Protein AF-A0A537TE18-F1 (afdb_monomer)

Structure (mmCIF, N/CA/C/O backbone):
data_AF-A0A537TE18-F1
#
_entry.id   AF-A0A537TE18-F1
#
loop_
_atom_site.group_PDB
_atom_site.id
_atom_site.type_symbol
_atom_site.label_atom_id
_atom_site.label_alt_id
_atom_site.label_comp_id
_atom_site.label_asym_id
_atom_site.label_entity_id
_atom_site.label_seq_id
_atom_site.pdbx_PDB_ins_code
_atom_site.Cartn_x
_atom_site.Cartn_y
_atom_site.Cartn_z
_atom_site.occupancy
_atom_site.B_iso_or_equiv
_atom_site.auth_seq_id
_atom_site.auth_comp_id
_atom_site.auth_asym_id
_atom_site.auth_atom_id
_atom_site.pdbx_PDB_model_num
ATOM 1 N N . MET A 1 1 ? -18.778 0.858 39.071 1.00 71.81 1 MET A N 1
ATOM 2 C CA . MET A 1 1 ? -19.693 1.496 38.099 1.00 71.81 1 MET A CA 1
ATOM 3 C C . MET A 1 1 ? -19.493 0.792 36.775 1.00 71.81 1 MET A C 1
ATOM 5 O O . MET A 1 1 ? -18.359 0.424 36.503 1.00 71.81 1 MET A O 1
ATOM 9 N N . ALA A 1 2 ? -20.556 0.550 36.012 1.00 86.50 2 ALA A N 1
ATOM 10 C CA . ALA A 1 2 ? -20.428 -0.020 34.673 1.00 86.50 2 ALA A CA 1
ATOM 11 C C . ALA A 1 2 ? -19.882 1.040 33.706 1.00 86.50 2 ALA A C 1
ATOM 13 O O . ALA A 1 2 ? -20.247 2.210 33.829 1.00 86.50 2 ALA A O 1
ATOM 14 N N . LEU A 1 3 ? -19.012 0.631 32.780 1.00 93.38 3 LEU A N 1
ATOM 15 C CA . LEU A 1 3 ? -18.476 1.502 31.736 1.00 93.38 3 LEU A CA 1
ATOM 16 C C . LEU A 1 3 ? -19.614 2.067 30.876 1.00 93.38 3 LEU A C 1
ATOM 18 O O . LEU A 1 3 ? -20.397 1.298 30.317 1.00 93.38 3 LEU A O 1
ATOM 22 N N . SER A 1 4 ? -19.681 3.392 30.740 1.00 94.56 4 SER A N 1
ATOM 23 C CA . SER A 1 4 ? -20.613 4.058 29.825 1.00 94.56 4 SER A CA 1
ATOM 24 C C . SER A 1 4 ? -19.916 4.539 28.552 1.00 94.56 4 SER A C 1
ATOM 26 O O . SER A 1 4 ? -18.703 4.765 28.515 1.00 94.56 4 SER A O 1
ATOM 28 N N . LEU A 1 5 ? -20.694 4.783 27.499 1.00 94.44 5 LEU A N 1
ATOM 29 C CA . LEU A 1 5 ? -20.220 5.368 26.248 1.00 94.44 5 LEU A CA 1
ATOM 30 C C . LEU A 1 5 ? -19.624 6.757 26.489 1.00 94.44 5 LEU A C 1
ATOM 32 O O . LEU A 1 5 ? -18.664 7.151 25.831 1.00 94.44 5 LEU A O 1
ATOM 36 N N . ARG A 1 6 ? -20.164 7.491 27.466 1.00 95.00 6 ARG A N 1
ATOM 37 C CA . ARG A 1 6 ? -19.676 8.818 27.842 1.00 95.00 6 ARG A CA 1
ATOM 38 C C . ARG A 1 6 ? -18.271 8.767 28.438 1.00 95.00 6 ARG A C 1
ATOM 40 O O . ARG A 1 6 ? -17.483 9.678 28.191 1.00 95.00 6 ARG A O 1
ATOM 47 N N . ASP A 1 7 ? -17.959 7.718 29.195 1.00 94.56 7 ASP A N 1
ATOM 48 C CA . ASP A 1 7 ? -16.618 7.502 29.747 1.00 94.56 7 ASP A CA 1
ATOM 49 C C . ASP A 1 7 ? -15.622 7.208 28.624 1.00 94.56 7 ASP A C 1
ATOM 51 O O . ASP A 1 7 ? -14.552 7.813 28.577 1.00 94.56 7 ASP A O 1
ATOM 55 N N . VAL A 1 8 ? -16.016 6.366 27.660 1.00 95.50 8 VAL A N 1
ATOM 56 C CA . VAL A 1 8 ? -15.198 6.067 26.475 1.00 95.50 8 VAL A CA 1
ATOM 57 C C . VAL A 1 8 ? -14.960 7.313 25.628 1.00 95.50 8 VAL A C 1
ATOM 59 O O . VAL A 1 8 ? -13.830 7.569 25.235 1.00 95.50 8 VAL A O 1
ATOM 62 N N . GLN A 1 9 ? -15.987 8.129 25.381 1.00 95.50 9 GLN A N 1
ATOM 63 C CA . GLN A 1 9 ? -15.869 9.357 24.584 1.00 95.50 9 GLN A CA 1
ATOM 64 C C . GLN A 1 9 ? -14.937 10.406 25.207 1.00 95.50 9 GLN A C 1
ATOM 66 O O . GLN A 1 9 ? -14.374 11.229 24.485 1.00 95.50 9 GLN A O 1
ATOM 71 N N . ARG A 1 10 ? -14.779 10.399 26.537 1.00 96.81 10 ARG A N 1
ATOM 72 C CA . ARG A 1 10 ? -13.860 11.297 27.254 1.00 96.81 10 ARG A CA 1
ATOM 73 C C . ARG A 1 10 ? -12.403 10.852 27.167 1.00 96.81 10 ARG A C 1
ATOM 75 O O . ARG A 1 10 ? -11.518 11.692 27.319 1.00 96.81 10 ARG A O 1
ATOM 82 N N . ASP A 1 11 ? -12.151 9.570 26.921 1.00 96.75 11 ASP A N 1
ATOM 83 C CA . ASP A 1 11 ? -10.810 9.037 26.712 1.00 96.75 11 ASP A CA 1
ATOM 84 C C . ASP A 1 11 ? -10.488 9.009 25.205 1.00 96.75 11 ASP A C 1
ATOM 86 O O . ASP A 1 11 ? -11.104 8.261 24.448 1.00 96.75 11 ASP A O 1
ATOM 90 N N . PRO A 1 12 ? -9.514 9.798 24.724 1.00 96.00 12 PRO A N 1
ATOM 91 C CA . PRO A 1 12 ? -9.234 9.888 23.293 1.00 96.00 12 PRO A CA 1
ATOM 92 C C . PRO A 1 12 ? -8.740 8.567 22.684 1.00 96.00 12 PRO A C 1
ATOM 94 O O . PRO A 1 12 ? -8.998 8.306 21.507 1.00 96.00 12 PRO A O 1
ATOM 97 N N . ILE A 1 13 ? -8.042 7.732 23.461 1.00 96.06 13 ILE A N 1
ATOM 98 C CA . ILE A 1 13 ? -7.509 6.444 23.003 1.00 96.06 13 ILE A CA 1
ATOM 99 C C . ILE A 1 13 ? -8.654 5.440 22.905 1.00 96.06 13 ILE A C 1
ATOM 101 O O . ILE A 1 13 ? -8.841 4.817 21.859 1.00 96.06 13 ILE A O 1
ATOM 105 N N . ALA A 1 14 ? -9.457 5.331 23.962 1.00 96.12 14 ALA A N 1
ATOM 106 C CA . ALA A 1 14 ? -10.591 4.420 23.990 1.00 96.12 14 ALA A CA 1
ATOM 107 C C . ALA A 1 14 ? -11.658 4.816 22.954 1.00 96.12 14 ALA A C 1
ATOM 109 O O . ALA A 1 14 ? -12.168 3.953 22.243 1.00 96.12 14 ALA A O 1
ATOM 110 N N . ASN A 1 15 ? -11.940 6.114 22.793 1.00 96.38 15 ASN A N 1
ATOM 111 C CA . ASN A 1 15 ? -12.860 6.623 21.774 1.00 96.38 15 ASN A CA 1
ATOM 112 C C . ASN A 1 15 ? -12.398 6.258 20.357 1.00 96.38 15 ASN A C 1
ATOM 114 O O . ASN A 1 15 ? -13.190 5.781 19.546 1.00 96.38 15 ASN A O 1
ATOM 118 N N . ARG A 1 16 ? -11.106 6.432 20.050 1.00 95.38 16 ARG A N 1
ATOM 119 C CA . ARG A 1 16 ? -10.545 6.011 18.758 1.00 95.38 16 ARG A CA 1
ATOM 120 C C . ARG A 1 16 ? -10.706 4.506 18.543 1.00 95.38 16 ARG A C 1
ATOM 122 O O . ARG A 1 16 ? -11.173 4.102 17.481 1.00 95.38 16 ARG A O 1
ATOM 129 N N . ALA A 1 17 ? -10.349 3.696 19.538 1.00 95.75 17 ALA A N 1
ATOM 130 C CA . ALA A 1 17 ? -10.471 2.242 19.470 1.00 95.75 17 ALA A CA 1
ATOM 131 C C . ALA A 1 17 ? -11.924 1.802 19.232 1.00 95.75 17 ALA A C 1
ATOM 133 O O . ALA A 1 17 ? -12.194 0.945 18.389 1.00 95.75 17 ALA A O 1
ATOM 134 N N . LEU A 1 18 ? -12.870 2.429 19.937 1.00 96.00 18 LEU A N 1
ATOM 135 C CA . LEU A 1 18 ? -14.291 2.148 19.796 1.00 96.00 18 LEU A CA 1
ATOM 136 C C . LEU A 1 18 ? -14.809 2.527 18.403 1.00 96.00 18 LEU A C 1
ATOM 138 O O . LEU A 1 18 ? -15.510 1.728 17.788 1.00 96.00 18 LEU A O 1
ATOM 142 N N . ASN A 1 19 ? -14.433 3.695 1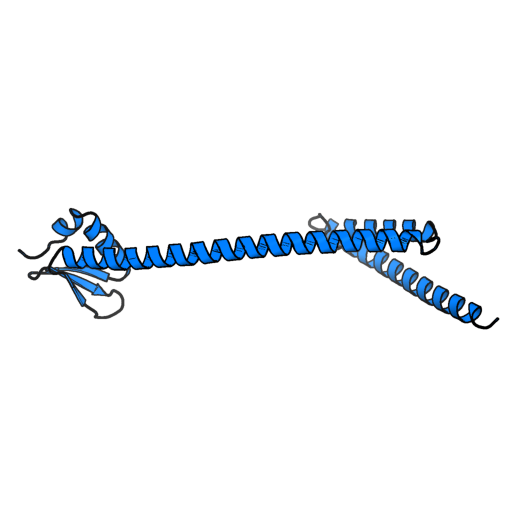7.875 1.00 95.50 19 ASN A N 1
ATOM 143 C CA . ASN A 1 19 ? -14.839 4.134 16.533 1.00 95.50 19 ASN A CA 1
ATOM 144 C C . ASN A 1 19 ? -14.406 3.146 15.441 1.00 95.50 19 ASN A C 1
ATOM 146 O O . ASN A 1 19 ? -15.156 2.873 14.506 1.00 95.50 19 ASN A O 1
ATOM 150 N N . GLU A 1 20 ? -13.222 2.560 15.589 1.00 93.19 20 GLU A N 1
ATOM 151 C CA . GLU A 1 20 ? -12.712 1.542 14.670 1.00 93.19 20 GLU A CA 1
ATOM 152 C C . GLU A 1 20 ? -13.524 0.244 14.753 1.00 93.19 20 GLU A C 1
ATOM 154 O O . GLU A 1 20 ? -13.915 -0.325 13.730 1.00 93.19 20 GLU A O 1
ATOM 159 N N . LEU A 1 21 ? -13.861 -0.198 15.969 1.00 94.44 21 LEU A N 1
ATOM 160 C CA . LEU A 1 21 ? -14.743 -1.350 16.170 1.00 94.44 21 LEU A CA 1
ATOM 161 C C . LEU A 1 21 ? -16.147 -1.102 15.597 1.00 94.44 21 LEU A C 1
ATOM 163 O O . LEU A 1 21 ? -16.745 -2.010 15.017 1.00 94.44 21 LEU A O 1
ATOM 167 N N . MET A 1 22 ? -16.660 0.127 15.679 1.00 94.75 22 MET A N 1
ATOM 168 C CA . MET A 1 22 ? -17.986 0.502 15.174 1.00 94.75 22 MET A CA 1
ATOM 169 C C . MET A 1 22 ? -18.154 0.338 13.655 1.00 94.75 22 MET A C 1
ATOM 171 O O . MET A 1 22 ? -19.285 0.302 13.153 1.00 94.75 22 MET A O 1
ATOM 175 N N . HIS A 1 23 ? -17.070 0.169 12.890 1.00 95.00 23 HIS A N 1
ATOM 176 C CA . HIS A 1 23 ? -17.180 -0.222 11.484 1.00 95.00 23 HIS A CA 1
ATOM 177 C C . HIS A 1 23 ? -17.850 -1.593 11.332 1.00 95.00 23 HIS A C 1
ATOM 179 O O . HIS A 1 23 ? -18.743 -1.751 10.495 1.00 95.00 23 HIS A O 1
ATOM 185 N N . GLN A 1 24 ? -17.502 -2.552 12.192 1.00 95.75 24 GLN A N 1
ATOM 186 C CA . GLN A 1 24 ? -17.970 -3.941 12.116 1.00 95.75 24 GLN A CA 1
ATOM 187 C C . GLN A 1 24 ? -18.973 -4.315 13.211 1.00 95.75 24 GLN A C 1
ATOM 189 O O . GLN A 1 24 ? -19.650 -5.335 13.084 1.00 95.75 24 GLN A O 1
ATOM 194 N N . TYR A 1 25 ? -19.090 -3.497 14.254 1.00 96.81 25 TYR A N 1
ATOM 195 C CA . TYR A 1 25 ? -19.934 -3.752 15.415 1.00 96.81 25 TYR A CA 1
ATOM 196 C C . TYR A 1 25 ? -20.940 -2.619 15.644 1.00 96.81 25 TYR A C 1
ATOM 198 O O . TYR A 1 25 ? -20.724 -1.475 15.250 1.00 96.81 25 TYR A O 1
ATOM 206 N N . THR A 1 26 ? -22.056 -2.945 16.284 1.00 95.94 26 THR A N 1
ATOM 207 C CA . THR A 1 26 ? -22.996 -1.991 16.883 1.00 95.94 26 THR A CA 1
ATOM 208 C C . THR A 1 26 ? -22.800 -1.986 18.392 1.00 95.94 26 THR A C 1
ATOM 210 O O . THR A 1 26 ? -22.651 -3.054 18.983 1.00 95.94 26 THR A O 1
ATOM 213 N N . VAL A 1 27 ? -22.816 -0.808 19.010 1.00 96.06 27 VAL A N 1
ATOM 214 C CA . VAL A 1 27 ? -22.563 -0.624 20.448 1.00 96.06 27 VAL A CA 1
ATOM 215 C C . VAL A 1 27 ? -23.889 -0.427 21.179 1.00 96.06 27 VAL A C 1
ATOM 217 O O . VAL A 1 27 ? -24.728 0.346 20.718 1.00 96.06 27 VAL A O 1
ATOM 220 N N . ALA A 1 28 ? -24.061 -1.089 22.320 1.00 95.06 28 ALA A N 1
ATOM 221 C CA . ALA A 1 28 ? -25.164 -0.876 23.250 1.00 95.06 28 ALA A CA 1
ATOM 222 C C . ALA A 1 28 ? -24.633 -0.734 24.684 1.00 95.06 28 ALA A C 1
ATOM 224 O O . ALA A 1 28 ? -23.661 -1.392 25.056 1.00 95.06 28 ALA A O 1
ATOM 225 N N . GLU A 1 29 ? -25.269 0.121 25.486 1.00 94.94 29 GLU A N 1
ATOM 226 C CA . GLU A 1 29 ? -25.010 0.203 26.926 1.00 94.94 29 GLU A CA 1
ATOM 227 C C . GLU A 1 29 ? -25.902 -0.801 27.662 1.00 94.94 29 GLU A C 1
ATOM 229 O O . GLU A 1 29 ? -27.128 -0.759 27.549 1.00 94.94 29 GLU A O 1
ATOM 234 N N . GLU A 1 30 ? -25.294 -1.696 28.435 1.00 92.50 30 GLU A N 1
ATOM 235 C CA . GLU A 1 30 ? -25.991 -2.647 29.297 1.00 92.50 30 GLU A CA 1
ATOM 236 C C . GLU A 1 30 ? -25.601 -2.435 30.769 1.00 92.50 30 GLU A C 1
ATOM 238 O O . GLU A 1 30 ? -24.645 -1.735 31.103 1.00 92.50 30 GLU A O 1
ATOM 243 N N . LYS A 1 31 ? -26.333 -3.077 31.691 1.00 85.88 31 LYS A N 1
ATOM 244 C CA . LYS A 1 31 ? -26.090 -2.953 33.144 1.00 85.88 31 LYS A CA 1
ATOM 245 C C . LYS A 1 31 ? -24.665 -3.343 33.560 1.00 85.88 31 LYS A C 1
ATOM 247 O O . LYS A 1 31 ? -24.204 -2.901 34.609 1.00 85.88 31 LYS A O 1
ATOM 252 N N . SER A 1 32 ? -23.998 -4.186 32.773 1.00 84.19 32 SER A N 1
ATOM 253 C CA . SER A 1 32 ? -22.649 -4.704 33.019 1.00 84.19 32 SER A CA 1
ATOM 254 C C . SER A 1 32 ? -21.532 -3.956 32.279 1.00 84.19 32 SER A C 1
ATOM 256 O O . SER A 1 32 ? -20.369 -4.294 32.490 1.00 84.19 32 SER A O 1
ATOM 258 N N . GLY A 1 33 ? -21.852 -2.974 31.429 1.00 91.62 33 GLY A N 1
ATOM 259 C CA . GLY A 1 33 ? -20.878 -2.236 30.617 1.00 91.62 33 GLY A CA 1
ATOM 260 C C . GLY A 1 33 ? -21.325 -2.081 29.165 1.00 91.62 33 GLY A C 1
ATOM 261 O O . GLY A 1 33 ? -22.515 -2.172 28.858 1.00 91.62 33 GLY A O 1
ATOM 262 N N . LEU A 1 34 ? -20.370 -1.868 28.259 1.00 95.25 34 LEU A N 1
ATOM 263 C CA . LEU A 1 34 ? -20.665 -1.772 26.830 1.00 95.25 34 LEU A CA 1
ATOM 264 C C . LEU A 1 34 ? -20.659 -3.153 26.185 1.00 95.25 34 LEU A C 1
ATOM 266 O O . LEU A 1 34 ? -19.740 -3.946 26.388 1.00 95.25 34 LEU A O 1
ATOM 270 N N . VAL A 1 35 ? -21.662 -3.412 25.353 1.00 95.94 35 VAL A N 1
ATOM 271 C CA . VAL A 1 35 ? -21.766 -4.638 24.565 1.00 95.94 35 VAL A CA 1
ATOM 272 C C . VAL A 1 35 ? -21.700 -4.290 23.089 1.00 95.94 35 VAL A C 1
ATOM 274 O O . VAL A 1 35 ? -22.482 -3.487 22.578 1.00 95.94 35 VAL A O 1
ATOM 277 N N . LEU A 1 36 ? -20.748 -4.902 22.391 1.00 96.00 36 LEU A N 1
ATOM 278 C CA . LEU A 1 36 ? -20.565 -4.752 20.956 1.00 96.00 36 LEU A 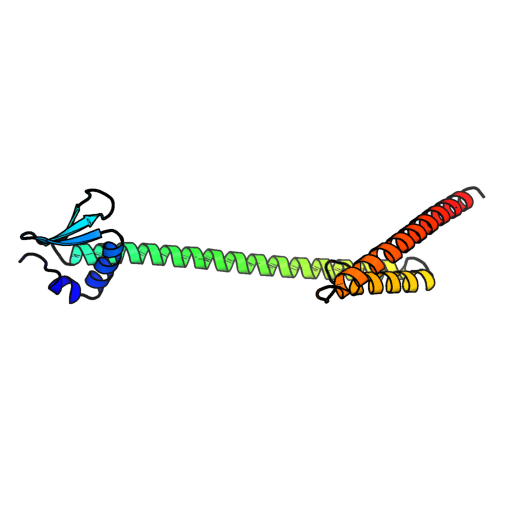CA 1
ATOM 279 C C . LEU A 1 36 ? -21.068 -6.003 20.258 1.00 96.00 36 LEU A C 1
ATOM 281 O O . LEU A 1 36 ? -20.511 -7.080 20.439 1.00 96.00 36 LEU A O 1
ATOM 285 N N . THR A 1 37 ? -22.087 -5.854 19.419 1.00 96.69 37 THR A N 1
ATOM 286 C CA . THR A 1 37 ? -22.631 -6.952 18.610 1.00 96.69 37 THR A CA 1
ATOM 287 C C . THR A 1 37 ? -22.143 -6.817 17.178 1.00 96.69 37 THR A C 1
ATOM 289 O O . THR A 1 37 ? -22.213 -5.735 16.595 1.00 96.69 37 THR A O 1
ATOM 292 N N . LYS A 1 38 ? -21.596 -7.890 16.606 1.00 96.81 38 LYS A N 1
ATOM 293 C CA . LYS A 1 38 ? -21.094 -7.868 15.230 1.00 96.81 38 LYS A CA 1
ATOM 294 C C . LYS A 1 38 ? -22.257 -7.635 14.264 1.00 96.81 38 LYS A C 1
ATOM 296 O O . LYS A 1 38 ? -23.297 -8.262 14.379 1.00 96.81 38 LYS A O 1
ATOM 301 N N . LYS A 1 39 ? -22.084 -6.762 13.270 1.00 95.38 39 LYS A N 1
ATOM 302 C CA . LYS A 1 39 ? -23.129 -6.487 12.262 1.00 95.38 39 LYS A CA 1
ATOM 303 C C . LYS A 1 39 ? -23.441 -7.706 11.389 1.00 95.38 39 LYS A C 1
ATOM 305 O O . LYS A 1 39 ? -24.547 -7.835 10.883 1.00 95.38 39 LYS A O 1
ATOM 310 N N . ALA A 1 40 ? -22.452 -8.575 11.192 1.00 93.25 40 ALA A N 1
ATOM 311 C CA . ALA A 1 40 ? -22.558 -9.799 10.407 1.00 93.25 40 ALA A CA 1
ATOM 312 C C . ALA A 1 40 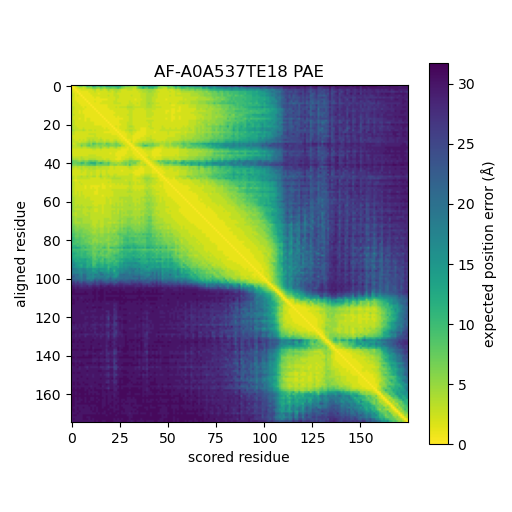? -22.353 -11.029 11.309 1.00 93.25 40 ALA A C 1
ATOM 314 O O . ALA A 1 40 ? -21.266 -11.613 11.330 1.00 93.25 40 ALA A O 1
ATOM 315 N N . GLY A 1 41 ? -23.385 -11.383 12.078 1.00 91.38 41 GLY A N 1
ATOM 316 C CA . GLY A 1 41 ? -23.436 -12.565 12.946 1.00 91.38 41 GLY A CA 1
ATOM 317 C C . GLY A 1 41 ? -23.676 -12.232 14.419 1.00 91.38 41 GLY A C 1
ATOM 318 O O . GLY A 1 41 ? -23.879 -11.080 14.776 1.00 91.38 41 GLY A O 1
ATOM 319 N N . ASP A 1 42 ? -23.585 -13.245 15.281 1.00 91.06 42 ASP A N 1
ATOM 320 C CA . ASP A 1 42 ? -24.057 -13.140 16.674 1.00 91.06 42 ASP A CA 1
ATOM 321 C C . ASP A 1 42 ? -22.925 -12.973 17.700 1.00 91.06 42 ASP A C 1
ATOM 323 O O . ASP A 1 42 ? -23.131 -13.095 18.907 1.00 91.06 42 ASP A O 1
ATOM 327 N N . MET A 1 43 ? -21.702 -12.701 17.230 1.00 95.75 43 MET A N 1
ATOM 328 C CA . MET A 1 43 ? -20.556 -12.478 18.112 1.00 95.75 43 MET A CA 1
ATOM 329 C C . MET A 1 43 ? -20.775 -11.212 18.945 1.00 95.75 43 MET A C 1
ATOM 331 O O . MET A 1 43 ? -21.003 -10.131 18.391 1.00 95.75 43 MET A O 1
ATOM 335 N N . LYS A 1 44 ? -20.633 -11.352 20.266 1.00 94.75 44 LYS A N 1
A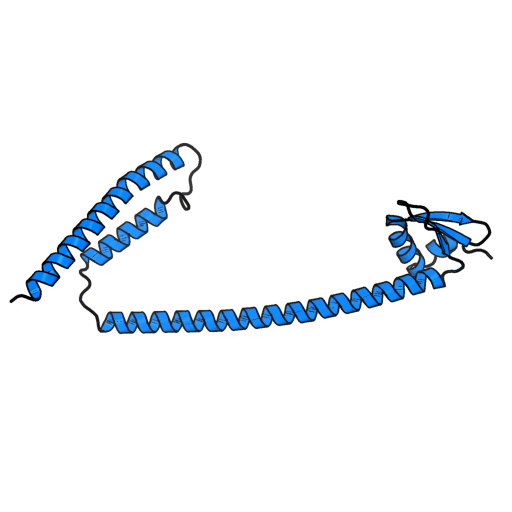TOM 336 C CA . LYS A 1 44 ? -20.701 -10.253 21.228 1.00 94.75 44 LYS A CA 1
ATOM 337 C C . LYS A 1 44 ? -19.369 -10.080 21.942 1.00 94.75 44 LYS A C 1
ATOM 339 O O . LYS A 1 44 ? -18.792 -11.053 22.419 1.00 94.75 44 LYS A O 1
ATOM 344 N N . LEU A 1 45 ? -18.909 -8.838 22.026 1.00 93.50 45 LEU A N 1
ATOM 345 C CA . LEU A 1 45 ? -17.779 -8.438 22.857 1.00 93.50 45 LEU A CA 1
ATOM 346 C C . LEU A 1 45 ? -18.315 -7.627 24.030 1.00 93.50 45 LEU A C 1
ATOM 348 O O . LEU A 1 45 ? -19.168 -6.760 23.846 1.00 93.50 45 LEU A O 1
ATOM 352 N N . PHE A 1 46 ? -17.802 -7.911 25.217 1.00 94.12 46 PHE A N 1
ATOM 353 C CA . PHE A 1 46 ? -18.155 -7.209 26.441 1.00 94.12 46 PHE A CA 1
ATOM 354 C C . PHE A 1 46 ? -16.960 -6.355 26.841 1.00 94.12 46 PHE A C 1
ATOM 356 O O . PHE A 1 46 ? -15.853 -6.876 26.942 1.00 94.12 46 PHE A O 1
ATOM 363 N N . LEU A 1 47 ? -17.184 -5.055 27.017 1.00 93.44 47 LEU A N 1
ATOM 364 C CA . LEU A 1 47 ? -16.179 -4.123 27.512 1.00 93.44 47 LEU A CA 1
ATOM 365 C C . LEU A 1 47 ? -16.556 -3.739 28.935 1.00 93.44 47 LEU A C 1
ATOM 367 O O . LEU A 1 47 ? -17.622 -3.153 29.174 1.00 93.44 47 LEU A O 1
ATOM 371 N N . HIS A 1 48 ? -15.685 -4.096 29.868 1.00 89.75 48 HIS A N 1
ATOM 372 C CA . HIS A 1 48 ? -15.920 -3.886 31.290 1.00 89.75 48 HIS A CA 1
ATOM 373 C C . HIS A 1 48 ? -15.268 -2.596 31.781 1.00 89.75 48 HIS A C 1
ATOM 375 O O . HIS A 1 48 ? -15.806 -1.947 32.681 1.00 89.75 48 HIS A O 1
ATOM 381 N N . ASP A 1 49 ? -14.165 -2.191 31.153 1.00 92.62 49 ASP A N 1
ATOM 382 C CA . ASP A 1 49 ? -13.427 -0.983 31.493 1.00 92.62 49 ASP A CA 1
ATOM 383 C C . ASP A 1 49 ? -12.772 -0.317 30.267 1.00 92.62 49 ASP A C 1
ATOM 385 O O . ASP A 1 49 ? -12.902 -0.753 29.121 1.00 92.62 49 ASP A O 1
ATOM 389 N N . LEU A 1 50 ? -12.115 0.821 30.507 1.00 94.62 50 LEU A N 1
ATOM 390 C CA . LEU A 1 50 ? -11.403 1.564 29.465 1.00 94.62 50 LEU A CA 1
ATOM 391 C C . LEU A 1 50 ? -10.119 0.860 29.012 1.00 94.62 50 LEU A C 1
ATOM 393 O O . LEU A 1 50 ? -9.647 1.122 27.903 1.00 94.62 50 LEU A O 1
ATOM 397 N N . ASP A 1 51 ? -9.537 0.008 29.854 1.00 94.31 51 ASP A N 1
ATOM 398 C CA . ASP A 1 51 ? -8.263 -0.635 29.564 1.00 94.31 51 ASP A CA 1
ATOM 399 C C . ASP A 1 51 ? -8.420 -1.695 28.473 1.00 94.31 51 ASP A C 1
ATOM 401 O O . ASP A 1 51 ? -7.530 -1.792 27.628 1.00 94.31 51 ASP A O 1
ATOM 405 N N . ASP A 1 52 ? -9.572 -2.367 28.377 1.00 92.06 52 ASP A N 1
ATOM 406 C CA . ASP A 1 52 ? -9.918 -3.253 27.252 1.00 92.06 52 ASP A CA 1
ATOM 407 C C . ASP A 1 52 ? -9.697 -2.561 25.887 1.00 92.06 52 ASP A C 1
ATOM 409 O O . ASP A 1 52 ? -9.045 -3.086 24.975 1.00 92.06 52 ASP A O 1
ATOM 413 N N . LEU A 1 53 ? -10.198 -1.329 25.748 1.00 95.06 53 LEU A N 1
ATOM 414 C CA . LEU A 1 53 ? -10.084 -0.539 24.518 1.00 95.06 53 LEU A CA 1
ATOM 415 C C . LEU A 1 53 ? -8.673 0.021 24.309 1.00 95.06 53 LEU A C 1
ATOM 417 O O . LEU A 1 53 ? -8.177 0.049 23.179 1.00 95.06 53 LEU A O 1
ATOM 421 N N . ARG A 1 54 ? -8.006 0.450 25.384 1.00 95.38 54 ARG A N 1
ATOM 422 C CA . ARG A 1 54 ? -6.623 0.946 25.315 1.00 95.38 54 ARG A CA 1
ATOM 423 C C . ARG A 1 54 ? -5.650 -0.159 24.917 1.00 95.38 54 ARG A C 1
ATOM 425 O O . ARG A 1 54 ? -4.761 0.084 24.104 1.00 95.38 54 ARG A O 1
ATOM 432 N N . GLN A 1 55 ? -5.819 -1.370 25.447 1.00 93.75 55 GLN A N 1
ATOM 433 C CA . GLN A 1 55 ? -5.002 -2.528 25.085 1.00 93.75 55 GLN A CA 1
ATOM 434 C C . GLN A 1 55 ? -5.196 -2.902 23.617 1.00 93.75 55 GLN A C 1
ATOM 436 O O . GLN A 1 55 ? -4.211 -3.134 22.912 1.00 93.75 55 GLN A O 1
ATOM 441 N N . LEU A 1 56 ? -6.441 -2.899 23.131 1.00 92.12 56 LEU A N 1
ATOM 442 C CA . LEU A 1 56 ? -6.729 -3.141 21.720 1.00 92.12 56 LEU A CA 1
ATOM 443 C C . LEU A 1 56 ? -6.014 -2.127 20.815 1.00 92.12 56 LEU A C 1
ATOM 445 O O . LEU A 1 56 ? -5.346 -2.514 19.853 1.00 92.12 56 LEU A O 1
ATOM 449 N N . ASP A 1 57 ? -6.130 -0.836 21.131 1.00 94.94 57 ASP A N 1
ATOM 450 C CA . ASP A 1 57 ? -5.461 0.229 20.382 1.00 94.94 57 ASP A CA 1
ATOM 451 C C . ASP A 1 57 ? -3.935 0.092 20.432 1.00 94.94 57 ASP A C 1
ATOM 453 O O . ASP A 1 57 ? -3.270 0.208 19.402 1.00 94.94 57 ASP A O 1
ATOM 457 N N . PHE A 1 58 ? -3.376 -0.236 21.597 1.00 95.50 58 PHE A N 1
ATOM 458 C CA . PHE A 1 58 ? -1.944 -0.456 21.767 1.00 95.50 58 PHE A CA 1
ATOM 459 C C . PHE A 1 58 ? -1.429 -1.612 20.901 1.00 95.50 58 PHE A C 1
ATOM 461 O O . PHE A 1 58 ? -0.464 -1.437 20.152 1.00 95.50 58 PHE A O 1
ATOM 468 N N . VAL A 1 59 ? -2.083 -2.777 20.949 1.00 94.44 59 VAL A N 1
ATOM 469 C CA . VAL A 1 59 ? -1.699 -3.952 20.148 1.00 94.44 59 VAL A CA 1
ATOM 470 C C . VAL A 1 59 ? -1.804 -3.645 18.656 1.00 94.44 59 VAL A C 1
ATOM 472 O O . VAL A 1 59 ? -0.883 -3.953 17.894 1.00 94.44 59 VAL A O 1
ATOM 475 N N . ARG A 1 60 ? -2.883 -2.982 18.229 1.00 93.31 60 ARG A N 1
ATOM 476 C CA . ARG A 1 60 ? -3.065 -2.569 16.832 1.00 93.31 60 ARG A CA 1
ATOM 477 C C . ARG A 1 60 ? -1.983 -1.586 16.388 1.00 93.31 60 ARG A C 1
ATOM 479 O O . ARG A 1 60 ? -1.388 -1.772 15.328 1.00 93.31 60 ARG A O 1
ATOM 486 N N . ASN A 1 61 ? -1.687 -0.570 17.194 1.00 94.62 61 ASN A N 1
ATOM 487 C CA . ASN A 1 61 ? -0.645 0.408 16.889 1.00 94.62 61 ASN A CA 1
ATOM 488 C C . ASN A 1 61 ? 0.733 -0.250 16.792 1.00 94.62 61 ASN A C 1
ATOM 490 O O . ASN A 1 61 ? 1.478 0.041 15.857 1.00 94.62 61 ASN A O 1
ATOM 494 N N . GLN A 1 62 ? 1.057 -1.199 17.676 1.00 96.69 62 GLN A N 1
ATOM 495 C CA . GLN A 1 62 ? 2.293 -1.974 17.558 1.00 96.69 62 GLN A CA 1
ATOM 496 C C . GLN A 1 62 ? 2.370 -2.755 16.243 1.00 96.69 62 GLN A C 1
ATOM 498 O O . GLN A 1 62 ? 3.424 -2.777 15.606 1.00 96.69 62 GLN A O 1
ATOM 503 N N . GLN A 1 63 ? 1.275 -3.389 15.819 1.00 96.19 63 GLN A N 1
ATOM 504 C CA . GLN A 1 63 ? 1.225 -4.104 14.542 1.00 96.19 63 GLN A CA 1
ATOM 505 C C . GLN A 1 63 ? 1.425 -3.153 13.357 1.00 96.19 63 GLN A C 1
ATOM 507 O O . GLN A 1 63 ? 2.244 -3.437 12.484 1.00 96.19 63 GLN A O 1
ATOM 512 N N . MET A 1 64 ? 0.748 -2.000 13.352 1.00 96.56 64 MET A N 1
ATOM 513 C CA . MET A 1 64 ? 0.908 -0.995 12.297 1.00 96.56 64 MET A CA 1
ATOM 514 C C . MET A 1 64 ? 2.337 -0.453 12.229 1.00 96.56 64 MET A C 1
ATOM 516 O O . MET A 1 64 ? 2.885 -0.324 11.139 1.00 96.56 64 MET A O 1
ATOM 520 N N . VAL A 1 65 ? 2.976 -0.186 13.371 1.00 97.94 65 VAL A N 1
ATOM 521 C CA . VAL A 1 65 ? 4.373 0.274 13.413 1.00 97.94 65 VAL A CA 1
ATOM 522 C C . VAL A 1 65 ? 5.320 -0.777 12.832 1.00 97.94 65 VAL A C 1
ATOM 524 O O . VAL A 1 65 ? 6.181 -0.435 12.023 1.00 97.94 65 VAL A O 1
ATOM 527 N N . ARG A 1 66 ? 5.140 -2.058 13.182 1.00 98.00 66 ARG A N 1
ATOM 528 C CA . ARG A 1 66 ? 5.939 -3.154 12.603 1.00 98.00 66 ARG A CA 1
ATOM 529 C C . ARG A 1 66 ? 5.757 -3.247 11.090 1.00 98.00 66 ARG A C 1
ATOM 531 O O . ARG A 1 66 ? 6.732 -3.455 10.374 1.00 98.00 66 ARG A O 1
ATOM 538 N N . GLU A 1 67 ? 4.533 -3.070 10.605 1.00 98.19 67 GLU A N 1
ATOM 539 C CA . GLU A 1 67 ? 4.240 -3.114 9.175 1.00 98.19 67 GLU A CA 1
ATOM 540 C C . GLU A 1 67 ? 4.832 -1.915 8.425 1.00 98.19 67 GLU A C 1
ATOM 542 O O . GLU A 1 67 ? 5.443 -2.093 7.373 1.00 98.19 67 GLU A O 1
ATOM 547 N N . ILE A 1 68 ? 4.738 -0.706 8.985 1.00 98.38 68 ILE A N 1
ATOM 548 C CA . ILE A 1 68 ? 5.382 0.491 8.427 1.00 98.38 68 ILE A CA 1
ATOM 549 C C . ILE A 1 68 ? 6.890 0.275 8.309 1.00 98.38 68 ILE A C 1
ATOM 551 O O . ILE A 1 68 ? 7.469 0.574 7.265 1.00 98.38 68 ILE A O 1
ATOM 555 N N . GLU A 1 69 ? 7.527 -0.267 9.345 1.00 98.44 69 GLU A N 1
ATOM 556 C CA . GLU A 1 69 ? 8.968 -0.513 9.322 1.00 98.44 69 GLU A CA 1
ATOM 557 C C . GLU A 1 69 ? 9.344 -1.571 8.278 1.00 98.44 69 GLU A C 1
ATOM 559 O O . GLU A 1 69 ? 10.250 -1.367 7.469 1.00 98.44 69 GLU A O 1
ATOM 564 N N . ARG A 1 70 ? 8.570 -2.659 8.196 1.00 98.38 70 ARG A N 1
ATOM 565 C CA . ARG A 1 70 ? 8.729 -3.681 7.154 1.00 98.38 70 ARG A CA 1
ATOM 566 C C . ARG A 1 70 ? 8.623 -3.084 5.747 1.00 98.38 70 ARG A C 1
ATOM 568 O O . ARG A 1 70 ? 9.423 -3.418 4.870 1.00 98.38 70 ARG A O 1
ATOM 575 N N . LEU A 1 71 ? 7.648 -2.202 5.520 1.00 98.50 71 LEU A N 1
ATOM 576 C CA . LEU A 1 71 ? 7.448 -1.535 4.234 1.00 98.50 71 LEU A CA 1
ATOM 577 C C . LEU A 1 71 ? 8.580 -0.557 3.910 1.00 98.50 71 LEU A C 1
ATOM 579 O O . LEU A 1 71 ? 9.028 -0.524 2.764 1.00 98.50 71 LEU A O 1
ATOM 583 N N . ARG A 1 72 ? 9.095 0.185 4.897 1.00 98.44 72 ARG A N 1
ATOM 584 C CA . ARG A 1 72 ? 10.254 1.076 4.722 1.00 98.44 72 ARG A CA 1
ATOM 585 C C . ARG A 1 72 ? 11.498 0.314 4.283 1.00 98.44 72 ARG A C 1
ATOM 587 O O . ARG A 1 72 ? 12.126 0.707 3.303 1.00 98.44 72 ARG A O 1
ATOM 594 N N . VAL A 1 73 ? 11.808 -0.803 4.945 1.00 98.31 73 VAL A N 1
ATOM 595 C CA . VAL A 1 73 ? 12.941 -1.673 4.577 1.00 98.31 73 VAL A CA 1
ATOM 596 C C . VAL A 1 73 ? 12.775 -2.230 3.162 1.00 98.31 73 VAL A C 1
ATOM 598 O O . VAL A 1 73 ? 13.724 -2.271 2.375 1.00 98.31 73 VAL A O 1
ATOM 601 N N . ARG A 1 74 ? 11.556 -2.637 2.793 1.00 98.12 74 ARG A N 1
ATOM 602 C CA . ARG A 1 74 ? 11.281 -3.111 1.433 1.00 98.12 74 ARG A CA 1
ATOM 603 C C . ARG A 1 74 ? 11.456 -1.998 0.397 1.00 98.12 74 ARG A C 1
ATOM 605 O O . ARG A 1 74 ? 12.035 -2.254 -0.655 1.00 98.12 74 ARG A O 1
ATOM 612 N N . SER A 1 75 ? 10.979 -0.789 0.692 1.00 98.31 75 SER A N 1
ATOM 613 C CA . SER A 1 75 ? 11.120 0.372 -0.193 1.00 98.31 75 SER A CA 1
ATOM 614 C C . SER A 1 75 ? 12.589 0.701 -0.437 1.00 98.31 75 SER A C 1
ATOM 616 O O . SER A 1 75 ? 13.009 0.766 -1.587 1.00 98.31 75 SER A O 1
ATOM 618 N N . SER A 1 76 ? 13.394 0.805 0.626 1.00 98.12 76 SER A N 1
ATOM 619 C CA . SER A 1 76 ? 14.820 1.124 0.495 1.00 98.12 76 SER A CA 1
ATOM 620 C C . SER A 1 76 ? 15.579 0.069 -0.313 1.00 98.12 76 SER A C 1
ATOM 622 O O . SER A 1 76 ? 16.433 0.409 -1.130 1.00 98.12 76 SER A O 1
ATOM 624 N N . THR A 1 77 ? 15.225 -1.208 -0.151 1.00 98.12 77 THR A N 1
ATOM 625 C CA . THR A 1 77 ? 15.802 -2.307 -0.938 1.00 98.12 77 THR A CA 1
ATOM 626 C C . THR A 1 77 ? 15.471 -2.168 -2.426 1.00 98.12 77 THR A C 1
ATOM 628 O O . THR A 1 77 ? 16.351 -2.326 -3.272 1.00 98.12 77 THR A O 1
ATOM 631 N N . ILE A 1 78 ? 14.217 -1.852 -2.762 1.00 98.25 78 ILE A N 1
ATOM 632 C CA . ILE A 1 78 ? 13.786 -1.651 -4.153 1.00 98.25 78 ILE A CA 1
ATOM 633 C C . ILE A 1 78 ? 14.510 -0.451 -4.770 1.00 98.25 78 ILE A C 1
ATOM 635 O O . ILE A 1 78 ? 14.985 -0.545 -5.902 1.00 98.25 78 ILE A O 1
ATOM 639 N N . ASP A 1 79 ? 14.651 0.646 -4.029 1.00 97.94 79 ASP A N 1
ATOM 640 C CA . ASP A 1 79 ? 15.341 1.845 -4.508 1.00 97.94 79 ASP A CA 1
ATOM 641 C C . ASP A 1 79 ? 16.825 1.570 -4.795 1.00 97.94 79 ASP A C 1
ATOM 643 O O . ASP A 1 79 ? 17.341 1.959 -5.847 1.00 97.94 79 ASP A O 1
ATOM 647 N N . GLN A 1 80 ? 17.498 0.818 -3.920 1.00 97.75 80 GLN A N 1
ATOM 648 C CA . GLN A 1 80 ? 18.882 0.382 -4.134 1.00 97.75 80 GLN A CA 1
ATOM 649 C C . GLN A 1 80 ? 19.020 -0.525 -5.363 1.00 97.75 80 GLN A C 1
ATOM 651 O O . GLN A 1 80 ? 19.925 -0.341 -6.181 1.00 97.75 80 GLN A O 1
ATOM 656 N N . GLN A 1 81 ? 18.115 -1.494 -5.524 1.00 97.75 81 GLN A N 1
ATOM 657 C CA . GLN A 1 81 ? 18.105 -2.381 -6.690 1.00 97.75 81 GLN A CA 1
ATOM 658 C C . GLN A 1 81 ? 17.875 -1.600 -7.984 1.00 97.75 81 GLN A C 1
ATOM 660 O O . GLN A 1 81 ? 18.573 -1.828 -8.974 1.00 97.75 81 GLN A O 1
ATOM 665 N N . ARG A 1 82 ? 16.944 -0.642 -7.963 1.00 98.31 82 ARG A N 1
ATOM 666 C CA . ARG A 1 82 ? 16.655 0.238 -9.094 1.00 98.31 82 ARG A CA 1
ATOM 667 C C . ARG A 1 82 ? 17.883 1.049 -9.495 1.00 98.31 82 ARG A C 1
ATOM 669 O O . ARG A 1 82 ? 18.203 1.089 -10.681 1.00 98.31 82 ARG A O 1
ATOM 676 N N . GLU A 1 83 ? 18.583 1.663 -8.543 1.00 97.94 83 GLU A N 1
ATOM 677 C CA . GLU A 1 83 ? 19.781 2.446 -8.866 1.00 97.94 83 GLU A CA 1
ATOM 678 C C . GLU A 1 83 ? 20.914 1.547 -9.383 1.00 97.94 83 GLU A C 1
ATOM 680 O O . GLU A 1 83 ? 21.552 1.867 -10.384 1.00 97.94 83 GLU A O 1
ATOM 685 N N . SER A 1 84 ? 21.096 0.359 -8.797 1.00 97.38 84 SER A N 1
ATOM 686 C CA . SER 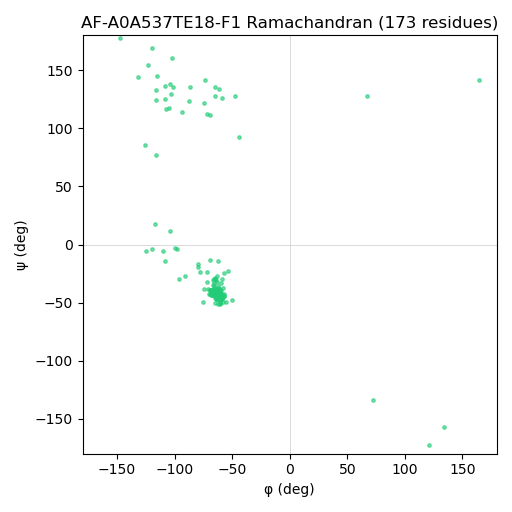A 1 84 ? 22.045 -0.643 -9.302 1.00 97.38 84 SER A CA 1
ATOM 687 C C . SER A 1 84 ? 21.743 -1.068 -10.744 1.00 97.38 84 SER A C 1
ATOM 689 O O . SER A 1 84 ? 22.659 -1.208 -11.560 1.00 97.38 84 SER A O 1
ATOM 691 N N . TRP A 1 85 ? 20.472 -1.299 -11.085 1.00 97.31 85 TRP A N 1
ATOM 692 C CA . TRP A 1 85 ? 20.076 -1.629 -12.455 1.00 97.31 85 TRP A CA 1
ATOM 693 C C . TRP A 1 85 ? 20.281 -0.465 -13.409 1.00 97.31 85 TRP A C 1
ATOM 695 O O . TRP A 1 85 ? 20.777 -0.680 -14.511 1.00 97.31 85 TRP A O 1
ATOM 705 N N . LYS A 1 86 ? 19.968 0.757 -12.982 1.00 98.12 86 LYS A N 1
ATOM 706 C CA . LYS A 1 86 ? 20.189 1.959 -13.782 1.00 98.12 86 LYS A CA 1
ATOM 707 C C . LYS A 1 86 ? 21.668 2.143 -14.119 1.00 98.12 86 LYS A C 1
ATOM 709 O O . LYS A 1 86 ? 21.995 2.345 -15.283 1.00 98.12 86 LYS A O 1
ATOM 714 N N . VAL A 1 87 ? 22.563 2.009 -13.137 1.00 97.69 87 VAL A N 1
ATOM 715 C CA . VAL A 1 87 ? 24.015 2.094 -13.369 1.00 97.69 87 VAL A CA 1
ATOM 716 C C . VAL A 1 87 ? 24.472 1.022 -14.359 1.00 97.69 87 VAL A C 1
ATOM 718 O O . VAL A 1 87 ? 25.174 1.332 -15.318 1.00 97.69 87 VAL A O 1
ATOM 721 N N . ARG A 1 88 ? 24.028 -0.228 -14.181 1.00 96.56 88 ARG A N 1
ATOM 722 C CA . ARG A 1 88 ? 24.374 -1.326 -15.098 1.00 96.56 88 ARG A CA 1
ATOM 723 C C . ARG A 1 88 ? 23.861 -1.100 -16.519 1.00 96.56 88 ARG A C 1
ATOM 725 O O . ARG A 1 88 ? 24.600 -1.357 -17.463 1.00 96.56 88 ARG A O 1
ATOM 732 N N . ALA A 1 89 ? 22.633 -0.610 -16.670 1.00 96.81 89 ALA A N 1
ATOM 733 C CA . ALA A 1 89 ? 22.057 -0.295 -17.973 1.00 96.81 89 ALA A CA 1
ATOM 734 C C . ALA A 1 89 ? 22.851 0.813 -18.678 1.00 96.81 89 ALA A C 1
ATOM 736 O O . ALA A 1 89 ? 23.252 0.633 -19.822 1.00 96.81 89 ALA A O 1
ATOM 737 N N . LEU A 1 90 ? 23.175 1.901 -17.970 1.00 96.50 90 LEU A N 1
ATOM 738 C CA . LEU A 1 90 ? 23.974 3.000 -18.522 1.00 96.50 90 LEU A CA 1
ATOM 739 C C . LEU A 1 90 ? 25.375 2.545 -18.951 1.00 96.50 90 LEU A C 1
ATOM 741 O O . LEU A 1 90 ? 25.859 2.944 -20.008 1.00 96.50 90 LEU A O 1
ATOM 745 N N . MET A 1 91 ? 26.026 1.686 -18.161 1.00 95.38 91 MET A N 1
ATOM 746 C CA . MET A 1 91 ? 27.320 1.112 -18.543 1.00 95.38 91 MET A CA 1
ATOM 747 C C . MET A 1 91 ? 27.212 0.237 -19.796 1.00 95.38 91 MET A C 1
ATOM 749 O O . MET A 1 91 ? 28.055 0.345 -20.684 1.00 95.38 91 MET A O 1
ATOM 753 N N . ALA A 1 92 ? 26.181 -0.607 -19.889 1.00 95.00 92 ALA A N 1
ATOM 754 C CA . ALA A 1 92 ? 25.953 -1.449 -21.061 1.00 95.00 92 ALA A CA 1
ATOM 755 C C . ALA A 1 92 ? 25.656 -0.612 -22.319 1.00 95.00 92 ALA A C 1
ATOM 757 O O . ALA A 1 92 ? 26.188 -0.901 -23.390 1.00 95.00 92 ALA A O 1
ATOM 758 N N . GLU A 1 93 ? 24.867 0.458 -22.189 1.00 94.44 93 GLU A N 1
ATOM 759 C CA . GLU A 1 93 ? 24.605 1.411 -23.272 1.00 94.44 93 GLU A CA 1
ATOM 760 C C . GLU A 1 93 ? 25.893 2.103 -23.737 1.00 94.44 93 GLU A C 1
ATOM 762 O O . GLU A 1 93 ? 26.154 2.169 -24.939 1.00 94.44 93 GLU A O 1
ATOM 767 N N . ALA A 1 94 ? 26.741 2.553 -22.807 1.00 92.94 94 ALA A N 1
ATOM 768 C CA . ALA A 1 94 ? 28.027 3.167 -23.135 1.00 92.94 94 ALA A CA 1
ATOM 769 C C . ALA A 1 94 ? 28.973 2.191 -23.859 1.00 92.94 94 ALA A C 1
ATOM 771 O O . ALA A 1 94 ? 29.577 2.555 -24.867 1.00 92.94 94 ALA A O 1
ATOM 772 N N . GLN A 1 95 ? 29.058 0.939 -23.398 1.00 93.25 95 GLN A N 1
ATOM 773 C CA . GLN A 1 95 ? 29.861 -0.102 -24.050 1.00 93.25 95 GLN A CA 1
ATOM 774 C C . GLN A 1 95 ? 29.359 -0.417 -25.463 1.00 93.25 95 GLN A C 1
ATOM 776 O O . GLN A 1 95 ? 30.161 -0.595 -26.379 1.00 93.25 95 GLN A O 1
ATOM 781 N N . LEU A 1 96 ? 28.039 -0.457 -25.666 1.00 91.25 96 LEU A N 1
ATOM 782 C CA . LEU A 1 96 ? 27.442 -0.667 -26.984 1.00 91.25 96 LEU A CA 1
ATOM 783 C C . LEU A 1 96 ? 27.755 0.502 -27.927 1.00 91.25 96 LEU A C 1
ATOM 785 O O . LEU A 1 96 ? 28.123 0.282 -29.084 1.00 91.25 96 LEU A O 1
ATOM 789 N N . LEU A 1 97 ? 27.668 1.742 -27.441 1.00 90.31 97 LEU A N 1
ATOM 790 C CA . LEU A 1 97 ? 28.060 2.926 -28.210 1.00 90.31 97 LEU A CA 1
ATOM 791 C C . LEU A 1 97 ? 29.548 2.897 -28.587 1.00 90.31 97 LEU A C 1
ATOM 793 O O . LEU A 1 97 ? 29.902 3.180 -29.729 1.00 90.31 97 LEU A O 1
ATOM 797 N N . GLU A 1 98 ? 30.426 2.493 -27.671 1.00 86.94 98 GLU A N 1
ATOM 798 C CA . GLU A 1 98 ? 31.857 2.371 -27.958 1.00 86.94 98 GLU A CA 1
ATOM 799 C C . GLU A 1 98 ? 32.148 1.253 -28.976 1.00 86.94 98 GLU A C 1
ATOM 801 O O . GLU A 1 98 ? 32.926 1.446 -29.914 1.00 86.94 98 GLU A O 1
ATOM 806 N N . ALA A 1 99 ? 31.500 0.093 -28.838 1.00 84.31 99 ALA A N 1
ATOM 807 C CA . ALA A 1 99 ? 31.653 -1.028 -29.762 1.00 84.31 99 ALA A CA 1
ATOM 808 C C . ALA A 1 99 ? 31.151 -0.684 -31.174 1.00 84.31 99 ALA A C 1
ATOM 810 O O . ALA A 1 99 ? 31.815 -1.001 -32.161 1.00 84.31 99 ALA A O 1
ATOM 811 N N . THR A 1 100 ? 30.015 0.010 -31.281 1.00 80.62 100 THR A N 1
ATOM 812 C CA . THR A 1 100 ? 29.478 0.477 -32.570 1.00 80.62 100 THR A CA 1
ATOM 813 C C . THR A 1 100 ? 30.367 1.543 -33.210 1.00 80.62 100 THR A C 1
ATOM 815 O O . THR A 1 100 ? 30.616 1.469 -34.413 1.00 80.62 100 THR A O 1
ATOM 818 N N . ALA A 1 101 ? 30.929 2.472 -32.430 1.00 77.94 101 ALA A N 1
ATOM 819 C CA . ALA A 1 101 ? 31.893 3.453 -32.933 1.00 77.94 101 ALA A CA 1
ATOM 820 C C . ALA A 1 101 ? 33.182 2.789 -33.458 1.00 77.94 101 ALA A C 1
ATOM 822 O O . ALA A 1 101 ? 33.660 3.126 -34.542 1.00 77.94 101 ALA A O 1
ATOM 823 N N . LYS A 1 102 ? 33.721 1.792 -32.741 1.00 74.56 102 LYS A N 1
ATOM 824 C CA . LYS A 1 102 ? 34.900 1.022 -33.184 1.00 74.56 102 LYS A CA 1
ATOM 825 C C . LYS A 1 102 ? 34.616 0.179 -34.431 1.00 74.56 102 LYS A C 1
ATOM 827 O O . LYS A 1 102 ? 35.450 0.133 -35.331 1.00 74.56 102 LYS A O 1
ATOM 832 N N . ALA A 1 103 ? 33.437 -0.439 -34.521 1.00 66.06 103 ALA A N 1
ATOM 833 C CA . ALA A 1 103 ? 33.010 -1.169 -35.715 1.00 66.06 103 ALA A CA 1
ATOM 834 C C . ALA A 1 103 ? 32.822 -0.238 -36.929 1.00 66.06 103 ALA A C 1
ATOM 836 O O . ALA A 1 103 ? 33.205 -0.601 -38.040 1.00 66.06 103 ALA A O 1
ATOM 837 N N . SER A 1 104 ? 32.313 0.982 -36.719 1.00 58.34 104 SER A N 1
ATOM 838 C CA . SER A 1 104 ? 32.160 1.996 -37.772 1.00 58.34 104 SER A CA 1
ATOM 839 C C . SER A 1 104 ? 33.498 2.495 -38.328 1.00 58.34 104 SER A C 1
ATOM 841 O O . SER A 1 104 ? 33.553 2.865 -39.497 1.00 58.34 104 SER A O 1
ATOM 843 N N . ASN A 1 105 ? 34.571 2.499 -37.531 1.00 54.75 105 ASN A N 1
ATOM 844 C CA . ASN A 1 105 ? 35.903 2.905 -37.996 1.00 54.75 105 ASN A CA 1
ATOM 845 C C . ASN A 1 105 ? 36.641 1.812 -38.790 1.00 54.75 105 ASN A C 1
ATOM 847 O O . ASN A 1 105 ? 37.544 2.141 -39.552 1.00 54.75 105 ASN A O 1
ATOM 851 N N . ASN A 1 106 ? 36.250 0.539 -38.657 1.00 52.25 106 ASN A N 1
ATOM 852 C CA . ASN A 1 106 ? 36.903 -0.588 -39.342 1.00 52.25 106 ASN A CA 1
ATOM 853 C C . ASN A 1 106 ? 36.057 -1.235 -40.455 1.00 52.25 106 ASN A C 1
ATOM 855 O O . ASN A 1 106 ? 36.550 -2.118 -41.155 1.00 52.25 106 ASN A O 1
ATOM 859 N N . GLY A 1 107 ? 34.798 -0.830 -40.637 1.00 50.44 107 GLY A N 1
ATOM 860 C CA . GLY A 1 107 ? 33.850 -1.520 -41.509 1.00 50.44 107 GLY A CA 1
ATOM 861 C C . GLY A 1 107 ? 33.206 -0.618 -42.551 1.00 50.44 107 GLY A C 1
ATOM 862 O O . GLY A 1 107 ? 32.085 -0.180 -42.344 1.00 50.44 107 GLY A O 1
ATOM 863 N N . GLY A 1 108 ? 33.892 -0.442 -43.683 1.00 49.78 108 GLY A N 1
ATOM 864 C CA . GLY A 1 108 ? 33.286 -0.264 -45.005 1.00 49.78 108 GLY A CA 1
ATOM 865 C C . GLY A 1 108 ? 32.493 1.023 -45.247 1.00 49.78 108 GLY A C 1
ATOM 866 O O . GLY A 1 108 ? 31.543 1.352 -44.551 1.00 49.78 108 GLY A O 1
ATOM 867 N N . CYS A 1 109 ? 32.839 1.706 -46.334 1.00 49.69 109 CYS A N 1
ATOM 868 C CA . CYS A 1 109 ? 32.012 2.712 -46.993 1.00 49.69 109 CYS A CA 1
ATOM 869 C C . CYS A 1 109 ? 30.544 2.237 -47.107 1.00 49.69 109 CYS A C 1
ATOM 871 O O . CYS A 1 109 ? 30.175 1.545 -48.056 1.00 49.69 109 CYS A O 1
ATOM 873 N N . GLN A 1 110 ? 29.693 2.575 -46.132 1.00 55.53 110 GLN A N 1
ATOM 874 C CA . GLN A 1 110 ? 28.251 2.494 -46.311 1.00 55.53 110 GLN A CA 1
ATOM 875 C C . GLN A 1 110 ? 27.909 3.584 -47.314 1.00 55.53 110 GLN A C 1
ATOM 877 O O . GLN A 1 110 ? 28.069 4.773 -47.027 1.00 55.53 110 GLN A O 1
ATOM 882 N N . ASN A 1 111 ? 27.501 3.169 -48.515 1.00 62.94 111 ASN A N 1
ATOM 883 C CA . ASN A 1 111 ? 27.135 4.086 -49.582 1.00 62.94 111 ASN A CA 1
ATOM 884 C C . ASN A 1 111 ? 26.189 5.152 -49.020 1.00 62.94 111 ASN A C 1
ATOM 886 O O . ASN A 1 111 ? 25.170 4.836 -48.410 1.00 62.94 111 ASN A O 1
ATOM 890 N N . VAL A 1 112 ? 26.509 6.429 -49.234 1.00 62.94 112 VAL A N 1
ATOM 891 C CA . VAL A 1 112 ? 25.723 7.580 -48.747 1.00 62.94 112 VAL A CA 1
ATOM 892 C C . VAL A 1 112 ? 24.243 7.484 -49.172 1.00 62.94 112 VAL A C 1
ATOM 894 O O . VAL A 1 112 ? 23.358 8.052 -48.532 1.00 62.94 112 VAL A O 1
ATOM 897 N N . SER A 1 113 ? 23.942 6.736 -50.240 1.00 68.88 113 SER A N 1
ATOM 898 C CA . SER A 1 113 ? 22.583 6.364 -50.650 1.00 68.88 113 SER A CA 1
ATOM 899 C C . SER A 1 113 ? 21.822 5.556 -49.595 1.00 68.88 113 SER A C 1
ATOM 901 O O . SER A 1 113 ? 20.660 5.861 -49.344 1.00 68.88 113 SER A O 1
ATOM 903 N N . ASP A 1 114 ? 22.465 4.590 -48.940 1.00 74.00 114 ASP A N 1
ATOM 904 C CA . ASP A 1 114 ? 21.838 3.696 -47.962 1.00 74.00 114 ASP A CA 1
ATOM 905 C C . ASP A 1 114 ? 21.500 4.446 -46.673 1.00 74.00 114 ASP A C 1
ATOM 907 O O . ASP A 1 114 ? 20.418 4.274 -46.115 1.00 74.00 114 ASP A O 1
ATOM 911 N N . LEU A 1 115 ? 22.379 5.357 -46.245 1.00 76.50 115 LEU A N 1
ATOM 912 C CA . LEU A 1 115 ? 22.131 6.226 -45.092 1.00 76.50 115 LEU A CA 1
ATOM 913 C C . LEU A 1 115 ? 20.985 7.211 -45.355 1.00 76.50 115 LEU A C 1
ATOM 915 O O . LEU A 1 115 ? 20.136 7.422 -44.482 1.00 76.50 115 LEU A O 1
ATOM 919 N N . ARG A 1 116 ? 20.918 7.793 -46.562 1.00 81.81 116 ARG A N 1
ATOM 920 C CA . ARG A 1 116 ? 19.809 8.676 -46.966 1.00 81.81 116 ARG A CA 1
ATOM 921 C C . ARG A 1 116 ? 18.486 7.916 -47.039 1.00 81.81 116 ARG A C 1
ATOM 923 O O . ARG A 1 116 ? 17.485 8.399 -46.513 1.00 81.81 116 ARG A O 1
ATOM 930 N N . TYR A 1 117 ? 18.495 6.717 -47.617 1.00 86.19 117 TYR A N 1
ATOM 931 C CA . TYR A 1 117 ? 17.323 5.848 -47.693 1.00 86.19 117 TYR A CA 1
ATOM 932 C C . TYR A 1 117 ? 16.836 5.415 -46.301 1.00 86.19 117 TYR A C 1
ATOM 934 O O . TYR A 1 117 ? 15.659 5.581 -45.982 1.00 86.19 117 TYR A O 1
ATOM 942 N N . ALA A 1 118 ? 17.738 4.966 -45.424 1.00 83.12 118 ALA A N 1
ATOM 943 C CA . ALA A 1 118 ? 17.404 4.594 -44.049 1.00 83.12 118 ALA A CA 1
ATOM 944 C C . ALA A 1 118 ? 16.846 5.781 -43.245 1.00 83.12 118 ALA A C 1
ATOM 946 O O . ALA A 1 118 ? 15.882 5.631 -42.488 1.00 83.12 118 ALA A O 1
ATOM 947 N N . SER A 1 119 ? 17.406 6.978 -43.444 1.00 85.06 119 SER A N 1
ATOM 948 C CA . SER A 1 119 ? 16.924 8.209 -42.808 1.00 85.06 119 SER A CA 1
ATOM 949 C C . SER A 1 119 ? 15.512 8.579 -43.272 1.00 85.06 119 SER A C 1
ATOM 951 O O . SER A 1 119 ? 14.660 8.902 -42.441 1.00 85.06 119 SER A O 1
ATOM 953 N N . LEU A 1 120 ? 15.234 8.474 -44.576 1.00 86.88 120 LEU A N 1
ATOM 954 C CA . LEU A 1 120 ? 13.905 8.715 -45.140 1.00 86.88 120 LEU A CA 1
ATOM 955 C C . LEU A 1 120 ? 12.881 7.692 -44.627 1.00 86.88 120 LEU A C 1
ATOM 957 O O . LEU A 1 120 ? 11.815 8.078 -44.146 1.00 86.88 120 LEU A O 1
ATOM 961 N N . LYS A 1 121 ? 13.228 6.400 -44.643 1.00 89.00 121 LYS A N 1
ATOM 962 C CA . LYS A 1 121 ? 12.383 5.322 -44.112 1.00 89.00 121 LYS A CA 1
ATOM 963 C C . LYS A 1 121 ? 12.031 5.557 -42.640 1.00 89.00 121 LYS A C 1
ATOM 965 O O . LYS A 1 121 ? 10.867 5.456 -42.251 1.00 89.00 121 LYS A O 1
ATOM 970 N N . ARG A 1 122 ? 13.016 5.949 -41.824 1.00 88.56 122 ARG A N 1
ATOM 971 C CA . ARG A 1 122 ? 12.813 6.277 -40.403 1.00 88.56 122 ARG A CA 1
ATOM 972 C C . ARG A 1 122 ? 11.906 7.493 -40.207 1.00 88.56 122 ARG A C 1
ATOM 974 O O . ARG A 1 122 ? 11.065 7.484 -39.307 1.00 88.56 122 ARG A O 1
ATOM 981 N N . TYR A 1 123 ? 12.065 8.534 -41.026 1.00 86.69 123 TYR A N 1
ATOM 982 C CA . TYR A 1 123 ? 11.209 9.721 -40.981 1.00 86.69 123 TYR A CA 1
ATOM 983 C C . TYR A 1 123 ? 9.743 9.377 -41.281 1.00 86.69 123 TYR A C 1
ATOM 985 O O . TYR A 1 123 ? 8.853 9.794 -40.536 1.00 86.69 123 TYR A O 1
ATOM 993 N N . LEU A 1 124 ? 9.500 8.577 -42.324 1.00 86.69 124 LEU A N 1
ATOM 994 C CA . LEU A 1 124 ? 8.159 8.143 -42.721 1.00 86.69 124 LEU A CA 1
ATOM 995 C C . LEU A 1 124 ? 7.491 7.291 -41.636 1.00 86.69 124 LEU A C 1
ATOM 997 O O . LEU A 1 124 ? 6.362 7.591 -41.250 1.00 86.69 124 LEU A O 1
ATOM 1001 N N . ALA A 1 125 ? 8.210 6.320 -41.060 1.00 85.94 125 ALA A N 1
ATOM 1002 C CA . ALA A 1 125 ? 7.714 5.539 -39.926 1.00 85.94 125 ALA A CA 1
ATOM 1003 C C . ALA A 1 125 ? 7.303 6.447 -38.758 1.00 85.94 125 ALA A C 1
ATOM 1005 O O . ALA A 1 125 ? 6.182 6.380 -38.271 1.00 85.94 125 ALA A O 1
ATOM 1006 N N . LYS A 1 126 ? 8.153 7.392 -38.354 1.00 84.50 126 LYS A N 1
ATOM 1007 C CA . LYS A 1 126 ? 7.835 8.275 -37.223 1.00 84.50 126 LYS A CA 1
ATOM 1008 C C . LYS A 1 126 ? 6.604 9.165 -37.461 1.00 84.50 126 LYS A C 1
ATOM 1010 O O . LYS A 1 126 ? 5.921 9.516 -36.504 1.00 84.50 126 LYS A O 1
ATOM 1015 N N . ARG A 1 127 ? 6.347 9.587 -38.703 1.00 79.88 127 ARG A N 1
ATOM 1016 C CA . ARG A 1 127 ? 5.279 10.550 -39.036 1.00 79.88 127 ARG A CA 1
ATOM 1017 C C . ARG A 1 127 ? 3.933 9.912 -39.365 1.00 79.88 127 ARG A C 1
ATOM 1019 O O . ARG A 1 127 ? 2.912 10.577 -39.189 1.00 79.88 127 ARG A O 1
ATOM 1026 N N . PHE A 1 128 ? 3.938 8.680 -39.863 1.00 78.12 128 PHE A N 1
ATOM 1027 C CA . PHE A 1 128 ? 2.750 8.047 -40.436 1.00 78.12 128 PHE A CA 1
ATOM 1028 C C . PHE A 1 128 ? 2.400 6.695 -39.802 1.00 78.12 128 PHE A C 1
ATOM 1030 O O . PHE A 1 128 ? 1.338 6.163 -40.107 1.00 78.12 128 PHE A O 1
ATOM 1037 N N . HIS A 1 129 ? 3.226 6.158 -38.894 1.00 81.31 129 HIS A N 1
ATOM 1038 C CA . HIS A 1 129 ? 2.919 4.894 -38.224 1.00 81.31 129 HIS A CA 1
ATOM 1039 C C . HIS A 1 129 ? 1.616 4.993 -37.407 1.00 81.31 129 HIS A C 1
ATOM 1041 O O . HIS A 1 129 ? 1.449 5.957 -36.649 1.00 81.31 129 HIS A O 1
ATOM 1047 N N . PRO A 1 130 ? 0.713 4.001 -37.511 1.00 72.81 130 PRO A N 1
ATOM 1048 C CA . PRO A 1 130 ? -0.616 4.043 -36.894 1.00 72.81 130 PRO A CA 1
ATOM 1049 C C . PRO A 1 130 ? -0.587 4.206 -35.367 1.00 72.81 130 PRO A C 1
ATOM 1051 O O . PRO A 1 130 ? -1.482 4.845 -34.811 1.00 72.81 130 PRO A O 1
ATOM 1054 N N . ASP A 1 131 ? 0.467 3.712 -34.711 1.00 73.94 131 ASP A N 1
ATOM 1055 C CA . ASP A 1 131 ? 0.647 3.821 -33.253 1.00 73.94 131 ASP A CA 1
ATOM 1056 C C . ASP A 1 131 ? 1.176 5.188 -32.785 1.00 73.94 131 ASP A C 1
ATOM 1058 O O . ASP A 1 131 ? 1.081 5.515 -31.604 1.00 73.94 131 ASP A O 1
ATOM 1062 N N . TYR A 1 132 ? 1.728 6.000 -33.695 1.00 65.62 132 TYR A N 1
ATOM 1063 C CA . TYR A 1 132 ? 2.376 7.277 -33.365 1.00 65.62 132 TYR A CA 1
ATOM 1064 C C . TYR A 1 132 ? 1.730 8.495 -34.033 1.00 65.62 132 TYR A C 1
ATOM 1066 O O . TYR A 1 132 ? 2.159 9.617 -33.766 1.00 65.62 132 TYR A O 1
ATOM 1074 N N . ALA A 1 133 ? 0.728 8.310 -34.896 1.00 57.97 133 ALA A N 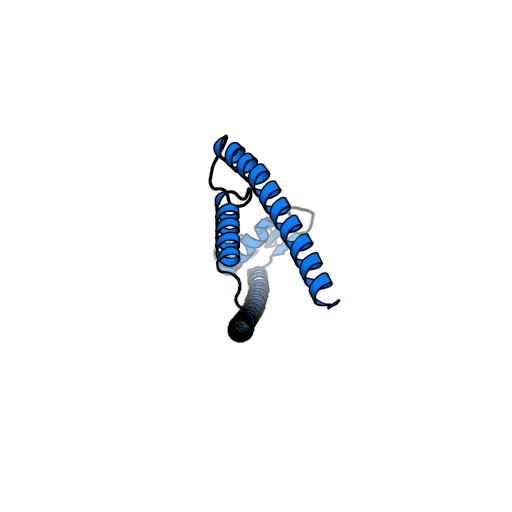1
ATOM 1075 C CA . ALA A 1 133 ? 0.114 9.392 -35.657 1.00 57.97 133 ALA A CA 1
ATOM 1076 C C . ALA A 1 133 ? -0.757 10.300 -34.757 1.00 57.97 133 ALA A C 1
ATOM 1078 O O . ALA A 1 133 ? -1.817 9.864 -34.299 1.00 57.97 133 ALA A O 1
ATOM 1079 N N . PRO A 1 134 ? -0.377 11.574 -34.526 1.00 60.91 134 PRO A N 1
ATOM 1080 C CA . PRO A 1 134 ? -1.283 12.545 -33.933 1.00 60.91 134 PRO A CA 1
ATOM 1081 C C . PRO A 1 134 ? -2.316 12.958 -34.990 1.00 60.91 134 PRO A C 1
ATOM 1083 O O . PRO A 1 134 ? -1.952 13.421 -36.069 1.00 60.91 134 PRO A O 1
ATOM 1086 N N . GLY A 1 135 ? -3.596 12.753 -34.685 1.00 62.25 135 GLY A N 1
ATOM 1087 C CA . GLY A 1 135 ? -4.732 13.093 -35.545 1.00 62.25 135 GLY A CA 1
ATOM 1088 C C . GLY A 1 135 ? -6.006 12.381 -35.076 1.00 62.25 135 GLY A C 1
ATOM 1089 O O . GLY A 1 135 ? -5.950 11.234 -34.629 1.00 62.25 135 GLY A O 1
ATOM 1090 N N . GLN A 1 136 ? -7.157 13.053 -35.145 1.00 72.62 136 GLN A N 1
ATOM 1091 C CA . GLN A 1 136 ? -8.470 12.485 -34.803 1.00 72.62 136 GLN A CA 1
ATOM 1092 C C . GLN A 1 136 ? -9.363 12.433 -36.053 1.00 72.62 136 GLN A C 1
ATOM 1094 O O . GLN A 1 136 ? -9.296 13.305 -36.915 1.00 72.62 136 GLN A O 1
ATOM 1099 N N . GLY A 1 137 ? -10.202 11.399 -36.170 1.00 76.75 137 GLY A N 1
ATOM 1100 C CA . GLY A 1 137 ? -11.155 11.265 -37.278 1.00 76.75 137 GLY A CA 1
ATOM 1101 C C . GLY A 1 137 ? -10.513 10.906 -38.625 1.00 76.75 137 GLY A C 1
ATOM 1102 O O . GLY A 1 137 ? -9.690 9.994 -38.709 1.00 76.75 137 GLY A O 1
ATOM 1103 N N . ILE A 1 138 ? -10.918 11.601 -39.693 1.00 79.88 138 ILE A N 1
ATOM 1104 C CA . ILE A 1 138 ? -10.584 11.257 -41.087 1.00 79.88 138 ILE A CA 1
ATOM 1105 C C . ILE A 1 138 ? -9.089 11.366 -41.411 1.00 79.88 138 ILE A C 1
ATOM 1107 O O . ILE A 1 138 ? -8.567 10.594 -42.211 1.00 79.88 138 ILE A O 1
ATOM 1111 N N . GLU A 1 139 ? -8.371 12.262 -40.735 1.00 80.06 139 GLU A N 1
ATOM 1112 C CA . GLU A 1 139 ? -6.927 12.427 -40.908 1.00 80.06 139 GLU A CA 1
ATOM 1113 C C . GLU A 1 139 ? -6.161 11.154 -40.522 1.00 80.06 139 GLU A C 1
ATOM 1115 O O . GLU A 1 139 ? -5.214 10.761 -41.203 1.00 80.06 139 GLU A O 1
ATOM 1120 N N . LYS A 1 140 ? -6.607 10.462 -39.465 1.00 81.75 140 LYS A N 1
ATOM 1121 C CA . LYS A 1 140 ? -6.011 9.193 -39.036 1.00 81.75 140 LYS A CA 1
ATOM 1122 C C . LYS A 1 140 ? -6.209 8.104 -40.090 1.00 81.75 140 LYS A C 1
ATOM 1124 O O . LYS A 1 140 ? -5.292 7.327 -40.336 1.00 81.75 140 LYS A O 1
ATOM 1129 N N . ILE A 1 141 ? -7.380 8.079 -40.729 1.00 82.56 141 ILE A N 1
ATOM 1130 C CA . ILE A 1 141 ? -7.700 7.128 -41.801 1.00 82.56 141 ILE A CA 1
ATOM 1131 C C . ILE A 1 141 ? -6.792 7.388 -43.005 1.00 82.56 141 ILE A C 1
ATOM 1133 O O . ILE A 1 141 ? -6.111 6.476 -43.460 1.00 82.56 141 ILE A O 1
ATOM 1137 N N . ILE A 1 142 ? -6.700 8.641 -43.458 1.00 82.31 142 ILE A N 1
ATOM 1138 C CA . ILE A 1 142 ? -5.865 9.018 -44.607 1.00 82.31 142 ILE A CA 1
ATOM 1139 C C . ILE A 1 142 ? -4.384 8.706 -44.338 1.00 82.31 142 ILE A C 1
ATOM 1141 O O . ILE A 1 142 ? -3.724 8.099 -45.177 1.00 82.31 142 ILE A O 1
ATOM 1145 N N . ARG A 1 143 ? -3.854 9.058 -43.157 1.00 82.88 143 ARG A N 1
ATOM 1146 C CA . ARG A 1 143 ? -2.457 8.760 -42.785 1.00 82.88 143 ARG A CA 1
ATOM 1147 C C . ARG A 1 143 ? -2.174 7.258 -42.742 1.00 82.88 143 ARG A C 1
ATOM 1149 O O . ARG A 1 143 ? -1.104 6.842 -43.172 1.00 82.88 143 ARG A O 1
ATOM 1156 N N . ASN A 1 144 ? -3.122 6.464 -42.249 1.00 84.44 144 ASN A N 1
ATOM 1157 C CA . ASN A 1 144 ? -3.001 5.012 -42.186 1.00 84.44 144 ASN A CA 1
ATOM 1158 C C . ASN A 1 144 ? -2.980 4.372 -43.582 1.00 84.44 144 ASN A C 1
ATOM 1160 O O . ASN A 1 144 ? -2.156 3.498 -43.834 1.00 84.44 144 ASN A O 1
ATOM 1164 N N . GLU A 1 145 ? -3.841 4.823 -44.495 1.00 87.19 145 GLU A N 1
ATOM 1165 C CA . GLU A 1 145 ? -3.847 4.319 -45.874 1.00 87.19 145 GLU A CA 1
ATOM 1166 C C . GLU A 1 145 ? -2.572 4.721 -46.630 1.00 87.19 145 GLU A C 1
ATOM 1168 O O . GLU A 1 145 ? -1.938 3.872 -47.252 1.00 87.19 145 GLU A O 1
ATOM 1173 N N . ILE A 1 146 ? -2.110 5.969 -46.474 1.00 85.56 146 ILE A N 1
ATOM 1174 C CA . ILE A 1 146 ? -0.817 6.418 -47.021 1.00 85.56 146 ILE A CA 1
ATOM 1175 C C . ILE A 1 146 ? 0.336 5.567 -46.472 1.00 85.56 146 ILE A C 1
ATOM 1177 O O . ILE A 1 146 ? 1.240 5.193 -47.218 1.00 85.56 146 ILE A O 1
ATOM 1181 N N . PHE A 1 147 ? 0.320 5.252 -45.173 1.00 88.38 147 PHE A N 1
ATOM 1182 C CA . PHE A 1 147 ? 1.357 4.429 -44.560 1.00 88.38 147 PHE A CA 1
ATOM 1183 C C . PHE A 1 147 ? 1.388 3.021 -45.153 1.00 88.38 147 PHE A C 1
ATOM 1185 O O . PHE A 1 147 ? 2.464 2.565 -45.520 1.00 88.38 147 PHE A O 1
ATOM 1192 N N . LYS A 1 148 ? 0.239 2.349 -45.293 1.00 88.19 148 LYS A N 1
ATOM 1193 C CA . LYS A 1 148 ? 0.170 0.994 -45.867 1.00 88.19 148 LYS A CA 1
ATOM 1194 C C . LYS A 1 148 ? 0.720 0.940 -47.292 1.00 88.19 148 LYS A C 1
ATOM 1196 O O . LYS A 1 148 ? 1.538 0.071 -47.580 1.00 88.19 148 LYS A O 1
ATOM 1201 N N . GLU A 1 149 ? 0.305 1.879 -48.141 1.00 89.75 149 GLU A N 1
ATOM 1202 C CA . GLU A 1 149 ? 0.721 1.939 -49.546 1.00 89.75 149 GLU A CA 1
ATOM 1203 C C . GLU A 1 149 ? 2.240 2.144 -49.665 1.00 89.75 149 GLU A C 1
ATOM 1205 O O . GLU A 1 149 ? 2.947 1.368 -50.307 1.00 89.75 149 GLU A O 1
ATOM 1210 N N . ILE A 1 150 ? 2.770 3.154 -48.965 1.00 88.31 150 ILE A N 1
ATOM 1211 C CA . ILE A 1 150 ? 4.199 3.486 -49.015 1.00 88.31 150 ILE A 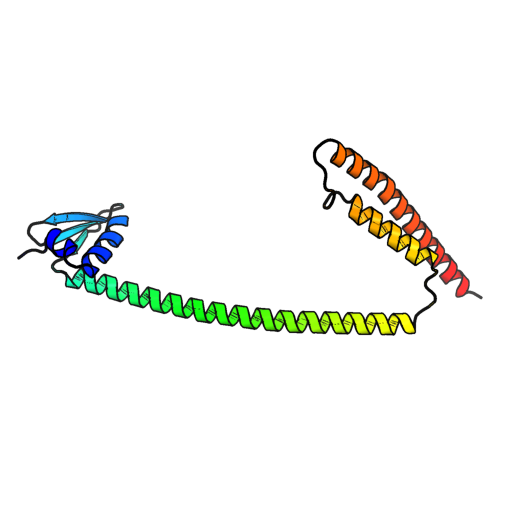CA 1
ATOM 1212 C C . ILE A 1 150 ? 5.044 2.393 -48.351 1.00 88.31 150 ILE A C 1
ATOM 1214 O O . ILE A 1 150 ? 6.126 2.063 -48.838 1.00 88.31 150 ILE A O 1
ATOM 1218 N N . TRP A 1 151 ? 4.584 1.828 -47.233 1.00 89.94 151 TRP A N 1
ATOM 1219 C CA . TRP A 1 151 ? 5.350 0.832 -46.488 1.00 89.94 151 TRP A CA 1
ATOM 1220 C C . TRP A 1 151 ? 5.466 -0.490 -47.247 1.00 89.94 151 TRP A C 1
ATOM 1222 O O . TRP A 1 151 ? 6.550 -1.070 -47.284 1.00 89.94 151 TRP A O 1
ATOM 1232 N N . HIS A 1 152 ? 4.396 -0.924 -47.920 1.00 87.88 152 HIS A N 1
ATOM 1233 C CA . HIS A 1 152 ? 4.438 -2.096 -48.794 1.00 87.88 152 HIS A CA 1
ATOM 1234 C C . HIS A 1 152 ? 5.499 -1.939 -49.896 1.00 87.88 152 HIS A C 1
ATOM 1236 O O . HIS A 1 152 ? 6.282 -2.855 -50.158 1.00 87.88 152 HIS A O 1
ATOM 1242 N N . GLU A 1 153 ? 5.583 -0.755 -50.502 1.00 87.25 153 GLU A N 1
ATOM 1243 C CA . GLU A 1 153 ? 6.554 -0.468 -51.556 1.00 87.25 153 GLU A CA 1
ATOM 1244 C C . GLU A 1 153 ? 8.000 -0.403 -51.034 1.00 87.25 153 GLU A C 1
ATOM 1246 O O . GLU A 1 153 ? 8.917 -0.942 -51.657 1.00 87.25 153 GLU A O 1
ATOM 1251 N N . ILE A 1 154 ? 8.211 0.171 -49.845 1.00 87.12 154 ILE A N 1
ATOM 1252 C CA . ILE A 1 154 ? 9.507 0.147 -49.147 1.00 87.12 154 ILE A CA 1
ATOM 1253 C C . ILE A 1 154 ? 9.952 -1.298 -48.883 1.00 87.12 154 ILE A C 1
ATOM 1255 O O . ILE A 1 154 ? 11.097 -1.658 -49.159 1.00 87.12 154 ILE A O 1
ATOM 1259 N N . GLU A 1 155 ? 9.056 -2.156 -48.392 1.00 85.38 155 GLU A N 1
ATOM 1260 C CA . GLU A 1 155 ? 9.373 -3.566 -48.156 1.00 85.38 155 GLU A CA 1
ATOM 1261 C C . GLU A 1 155 ? 9.665 -4.335 -49.449 1.00 85.38 155 GLU A C 1
ATOM 1263 O O . GLU A 1 155 ? 10.481 -5.262 -49.447 1.00 85.38 155 GLU A O 1
ATOM 1268 N N . ARG A 1 156 ? 9.013 -3.975 -50.560 1.00 88.31 156 ARG A N 1
ATOM 1269 C CA . ARG A 1 156 ? 9.295 -4.541 -51.885 1.00 88.31 156 ARG A CA 1
ATOM 1270 C C . ARG A 1 156 ? 10.702 -4.166 -52.356 1.00 88.31 156 ARG A C 1
ATOM 1272 O O . ARG A 1 156 ? 11.440 -5.037 -52.822 1.00 88.31 156 ARG A O 1
ATOM 1279 N N . LEU A 1 157 ? 11.084 -2.897 -52.208 1.00 84.06 157 LEU A N 1
ATOM 1280 C CA . LEU A 1 157 ? 12.420 -2.401 -52.550 1.00 84.06 157 LEU A CA 1
ATOM 1281 C C . LEU A 1 157 ? 13.503 -3.053 -51.684 1.00 84.06 157 LEU A C 1
ATOM 1283 O O . LEU A 1 157 ? 14.509 -3.513 -52.221 1.00 84.06 157 LEU A O 1
ATOM 1287 N N . ASP A 1 158 ? 13.272 -3.183 -50.378 1.00 81.44 158 ASP A N 1
ATOM 1288 C CA . ASP A 1 158 ? 14.213 -3.837 -49.462 1.00 81.44 158 ASP A CA 1
ATOM 1289 C C . ASP A 1 158 ? 14.449 -5.305 -49.843 1.00 81.44 158 ASP A C 1
ATOM 1291 O O . ASP A 1 158 ? 15.594 -5.755 -49.910 1.00 81.44 158 ASP A O 1
ATOM 1295 N N . ARG A 1 159 ? 13.379 -6.043 -50.174 1.00 77.94 159 ARG A N 1
ATOM 1296 C CA . ARG A 1 159 ? 13.477 -7.436 -50.641 1.00 77.94 159 ARG A CA 1
ATOM 1297 C C . ARG A 1 159 ? 14.252 -7.553 -51.956 1.00 77.94 159 ARG A C 1
ATOM 1299 O O . ARG A 1 159 ? 15.077 -8.457 -52.095 1.00 77.94 159 ARG A O 1
ATOM 1306 N N . GLY A 1 160 ? 14.031 -6.634 -52.898 1.00 66.88 160 GLY A N 1
ATOM 1307 C CA . GLY A 1 160 ? 14.770 -6.581 -54.164 1.00 66.88 160 GLY A CA 1
ATOM 1308 C C . GLY A 1 160 ? 16.261 -6.270 -53.982 1.00 66.88 160 GLY A C 1
ATOM 1309 O O . GLY A 1 160 ? 17.114 -6.912 -54.598 1.00 66.88 160 GLY A O 1
ATOM 1310 N N . VAL A 1 161 ? 16.595 -5.333 -53.090 1.00 60.81 161 VAL A N 1
ATOM 1311 C CA . VAL A 1 161 ? 17.984 -4.977 -52.751 1.00 60.81 161 VAL A CA 1
ATOM 1312 C C . VAL A 1 161 ? 18.697 -6.137 -52.055 1.00 60.81 161 VAL A C 1
ATOM 1314 O O . VAL A 1 161 ? 19.847 -6.427 -52.391 1.00 60.81 161 VAL A O 1
ATOM 1317 N N . SER A 1 162 ? 18.027 -6.848 -51.143 1.00 57.69 162 SER A N 1
ATOM 1318 C CA . SER A 1 162 ? 18.570 -8.061 -50.526 1.00 57.69 162 SER A CA 1
ATOM 1319 C C . SER A 1 162 ? 18.865 -9.139 -51.572 1.00 57.69 162 SER A C 1
ATOM 1321 O O . SER A 1 162 ? 19.997 -9.610 -51.631 1.00 57.69 162 SER A O 1
ATOM 1323 N N . ALA A 1 163 ? 17.913 -9.473 -52.450 1.00 54.12 163 ALA A N 1
ATOM 1324 C CA . ALA A 1 163 ? 18.106 -10.483 -53.499 1.00 54.12 163 ALA A CA 1
ATOM 1325 C C . ALA A 1 163 ? 19.262 -10.138 -54.461 1.00 54.12 163 ALA A C 1
ATOM 1327 O O . ALA A 1 163 ? 20.053 -11.008 -54.822 1.00 54.12 163 ALA A O 1
ATOM 1328 N N . THR A 1 164 ? 19.407 -8.859 -54.818 1.00 55.38 164 THR A N 1
ATOM 1329 C CA . THR A 1 164 ? 20.478 -8.389 -55.711 1.00 55.38 164 THR A CA 1
ATOM 1330 C C . THR A 1 164 ? 21.845 -8.464 -55.023 1.00 55.38 164 THR A C 1
ATOM 1332 O O . THR A 1 164 ? 22.800 -8.953 -55.614 1.00 55.38 164 THR A O 1
ATOM 1335 N N . ARG A 1 165 ? 21.946 -8.065 -53.745 1.00 53.94 165 ARG A N 1
ATOM 1336 C CA . ARG A 1 165 ? 23.189 -8.166 -52.955 1.00 53.94 165 ARG A CA 1
ATOM 1337 C C . ARG A 1 165 ? 23.645 -9.613 -52.755 1.00 53.94 165 ARG A C 1
ATOM 1339 O O . ARG A 1 165 ? 24.844 -9.873 -52.828 1.00 53.94 165 ARG A O 1
ATOM 1346 N N . PHE A 1 166 ? 22.713 -10.545 -52.545 1.00 50.50 166 PHE A N 1
ATOM 1347 C CA . PHE A 1 166 ? 23.030 -11.974 -52.452 1.00 50.50 166 PHE A CA 1
ATOM 1348 C C . PHE A 1 166 ? 23.532 -12.547 -53.790 1.00 50.50 166 PHE A C 1
ATOM 1350 O O . PHE A 1 166 ? 24.483 -13.326 -53.783 1.00 50.50 166 PHE A O 1
ATOM 1357 N N . ALA A 1 167 ? 22.977 -12.120 -54.930 1.00 49.81 167 ALA A N 1
ATOM 1358 C CA . ALA A 1 167 ? 23.450 -12.539 -56.253 1.00 49.81 167 ALA A CA 1
ATOM 1359 C C . ALA A 1 167 ? 24.852 -11.987 -56.589 1.00 49.81 167 ALA A C 1
ATOM 1361 O O . ALA A 1 167 ? 25.717 -12.730 -57.052 1.00 49.81 167 ALA A O 1
ATOM 1362 N N . THR A 1 168 ? 25.128 -10.710 -56.293 1.00 50.53 168 THR A N 1
ATOM 1363 C CA . THR A 1 168 ? 26.456 -10.110 -56.523 1.00 50.53 168 THR A CA 1
ATOM 1364 C C . THR A 1 168 ? 27.532 -10.722 -55.620 1.00 50.53 168 THR A C 1
ATOM 1366 O O . THR A 1 168 ? 28.670 -10.902 -56.054 1.00 50.53 168 THR A O 1
ATOM 1369 N N . ALA A 1 169 ? 27.184 -11.100 -54.384 1.00 46.75 169 ALA A N 1
ATOM 1370 C CA . ALA A 1 169 ? 28.103 -11.794 -53.482 1.00 46.75 169 ALA A CA 1
ATOM 1371 C C . ALA A 1 169 ? 28.457 -13.206 -53.990 1.00 46.75 169 ALA A C 1
ATOM 1373 O O . ALA A 1 169 ? 29.620 -13.598 -53.934 1.00 46.75 169 ALA A O 1
ATOM 1374 N N . GLN A 1 170 ? 27.495 -13.944 -54.559 1.00 47.78 170 GLN A N 1
ATOM 1375 C CA . GLN A 1 170 ? 27.743 -15.280 -55.119 1.00 47.78 170 GLN A CA 1
ATOM 1376 C C . GLN A 1 170 ? 28.618 -15.245 -56.383 1.00 47.78 170 GLN A C 1
ATOM 1378 O O . GLN A 1 170 ? 29.546 -16.044 -56.484 1.00 47.78 170 GLN A O 1
ATOM 1383 N N . SER A 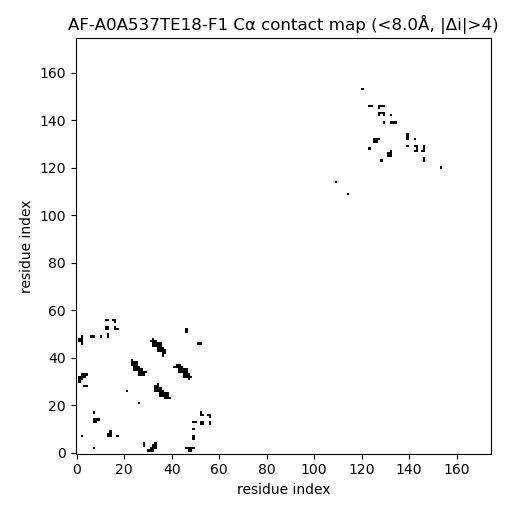1 171 ? 28.419 -14.285 -57.295 1.00 42.84 171 SER A N 1
ATOM 1384 C CA . SER A 1 171 ? 29.280 -14.146 -58.487 1.00 42.84 171 SER A CA 1
ATOM 1385 C C . SER A 1 171 ? 30.719 -13.737 -58.158 1.00 42.84 171 SER A C 1
ATOM 1387 O O . SER A 1 171 ? 31.645 -14.152 -58.846 1.00 42.84 171 SER A O 1
ATOM 1389 N N . SER A 1 172 ? 30.929 -12.976 -57.080 1.00 48.09 172 SER A N 1
ATOM 1390 C CA . SER A 1 172 ? 32.272 -12.584 -56.616 1.00 48.09 172 SER A CA 1
ATOM 1391 C C . SER A 1 172 ? 33.092 -13.748 -56.043 1.00 48.09 172 SER A C 1
ATOM 1393 O O . SER A 1 172 ? 34.289 -13.597 -55.833 1.00 48.09 172 SER A O 1
ATOM 1395 N N . THR A 1 173 ? 32.457 -14.892 -55.758 1.00 48.84 173 THR A N 1
ATOM 1396 C CA . THR A 1 173 ? 33.116 -16.064 -55.150 1.00 48.84 173 THR A CA 1
ATOM 1397 C C . THR A 1 173 ? 33.485 -17.136 -56.190 1.00 48.84 173 THR A C 1
ATOM 1399 O O . THR A 1 173 ? 34.068 -18.154 -55.833 1.00 48.84 173 THR A O 1
ATOM 1402 N N . ALA A 1 174 ? 33.137 -16.928 -57.466 1.00 47.66 174 ALA A N 1
ATOM 1403 C CA . ALA A 1 174 ? 33.322 -17.891 -58.557 1.00 47.66 174 ALA A CA 1
ATOM 1404 C C . ALA A 1 174 ? 34.273 -17.403 -59.673 1.00 47.66 174 ALA A C 1
ATOM 1406 O O . ALA A 1 174 ? 34.244 -17.958 -60.771 1.00 47.66 174 ALA A O 1
ATOM 1407 N N . ALA A 1 175 ? 35.095 -16.383 -59.409 1.00 38.66 175 ALA A N 1
ATOM 1408 C CA . ALA A 1 175 ? 36.116 -15.869 -60.327 1.00 38.66 175 ALA A CA 1
ATOM 1409 C C . ALA A 1 175 ? 37.523 -16.049 -59.747 1.00 38.66 175 ALA A C 1
ATOM 1411 O O 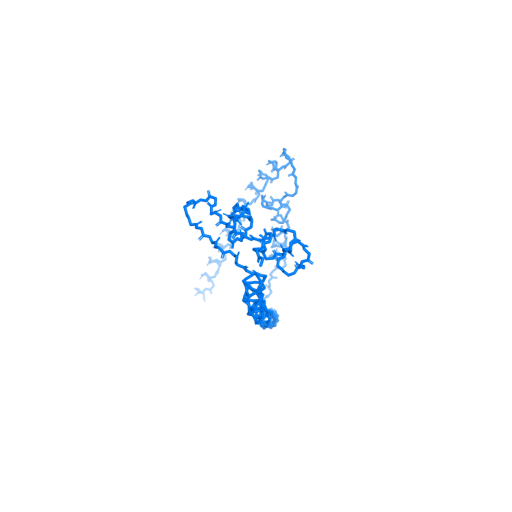. ALA A 1 175 ? 37.680 -15.823 -58.525 1.00 38.66 175 ALA A O 1
#

Sequence (175 aa):
MALSLRDVQRDPIANRALNELMHQYTVAEEKSGLVLTKKAGDMKLFLHDLDDLRQLDFVRNQQMVREIERLRVRSSTIDQQRESWKVRALMAEAQLLEATAKASNNGGCQNVSDLRYASLKRYLAKRFHPDYAPGQGIEKIIRNEIFKEIWHEIERLDRGVSATRFATAQSSTAA

Secondary structure (DSSP, 8-state):
-PPPHHHHHHSHHHHHHHHHHTTTEEEEEETTEEEEEESSSS-EEEE-SHHHHHHHHHHHHHHHHHHHHHHHHHHHHHHHHHHHHHHHHHHHHHHHHHHHHHHHHHS----HHHHHHHHHHHHHHHHH-TTT----THHHHHHHHHHHHHHHHHHHHHHHHHHHHHHHHHHTT--

Radius of gyration: 36.98 Å; Cα contacts (8 Å, |Δi|>4): 111; chains: 1; bounding box: 63×31×98 Å

Foldseek 3Di:
DAADPVNQVVDPQSVVLVVVLVVQWDWDQDPQYIWTAGPPDGDIDHDRDSVVSNVSSVVVVVVVVVVVVVVVVVVVVVVVVVVVVVVVVVVVVVVVVVVVVVCVVVDDDPDVVVVVLVVVVVVLCCDQPLVRHPDDDPVSVVSPVVSVVVVVVSVVVVVVVVVVVVVVVVVVVVD

Solvent-accessible surface area (backbone atoms only — not comparable to full-atom values): 9662 Å² total; per-residue (Å²): 131,55,35,46,73,70,59,34,65,72,34,72,58,25,31,52,34,48,58,61,48,49,76,56,26,46,81,44,83,49,92,72,8,34,38,32,37,34,72,87,61,87,55,70,47,79,37,61,50,66,58,63,32,40,50,51,40,49,56,51,50,53,51,51,52,52,49,53,51,54,50,50,56,51,49,54,51,50,52,52,51,51,52,54,50,49,54,52,50,53,50,52,52,52,52,50,54,51,51,52,53,55,48,61,74,75,50,73,90,72,54,70,64,58,57,51,49,52,51,50,54,52,51,50,48,62,65,28,32,79,93,60,45,88,60,71,70,68,58,41,54,54,37,38,54,53,35,53,60,54,49,54,51,52,53,50,50,52,52,51,53,52,57,52,52,55,52,56,55,56,59,68,73,76,114

pLDDT: mean 84.66, std 15.5, range [38.66, 98.5]

Mean predicted aligned error: 16.74 Å